Protein AF-A0A7W0GS66-F1 (afdb_monomer)

Secondary structure (DSSP, 8-state):
-PPPHHHHHHHHHHHHHH-GGGHHHHHHHHHHHHHHHHHTTSSSHHHHHHHHHHHHHHHHHHHTT----SS-HHHHHHHHHTTT--

Sequence (86 aa):
MGVPNGARERLLVEAAQSDPARFANLYEINFELVYAYVAGRVGDHATAEDVTSDVFKKALEKLAWFTWRGVPFAAWLLRIAAQHGG

Foldseek 3Di:
DDDDPQVVQVVLLVVCLVPVVSCVVVCVVQVVVQLVLQPVQDDDNVSSVVLSVVLSVVCSVCSNVDDDDPDGPNVVSVVSSVVVRD

Nearest PDB structures (foldseek):
  6dxo-assembly1_A  TM=9.348E-01  e=5.598E-04  Streptomyces venezuelae ATCC 10712
  8z6g-assembly1_B  TM=8.619E-01  e=3.377E-02  Pseudomonas aeruginosa
  4nqw-assembly1_A  TM=8.897E-01  e=5.599E-02  Mycobacterium tuberculosis
  2q1z-assembly2_C  TM=8.286E-01  e=3.572E-02  Cereibacter sphaeroides 2.4.1
  2z2s-assembly3_E  TM=8.395E-01  e=5.922E-02  Cereibacter sphaeroides 2.4.1

Structure (mmCIF, N/CA/C/O backbone):
data_AF-A0A7W0GS66-F1
#
_entry.id   AF-A0A7W0GS66-F1
#
loop_
_atom_site.group_PDB
_atom_site.id
_atom_site.type_symbol
_atom_site.label_atom_id
_atom_site.label_alt_id
_atom_site.label_comp_id
_atom_site.label_asym_id
_atom_site.label_entity_id
_atom_site.label_seq_id
_atom_site.pdbx_PDB_ins_code
_atom_site.Cartn_x
_atom_site.Cartn_y
_atom_site.Cartn_z
_atom_site.occupancy
_atom_site.B_iso_or_equiv
_atom_site.auth_seq_id
_atom_site.auth_comp_id
_atom_site.auth_asym_id
_atom_site.auth_atom_id
_atom_site.pdbx_PDB_model_num
ATOM 1 N N . MET A 1 1 ? -9.649 -6.718 -26.706 1.00 36.72 1 MET A N 1
ATOM 2 C CA . MET A 1 1 ? -9.162 -7.746 -25.762 1.00 36.72 1 MET A CA 1
ATOM 3 C C . MET A 1 1 ? -8.445 -7.001 -24.646 1.00 36.72 1 MET A C 1
ATOM 5 O O . MET A 1 1 ? -7.376 -6.461 -24.892 1.00 36.72 1 MET A O 1
ATOM 9 N N . GLY A 1 2 ? -9.099 -6.812 -23.496 1.00 43.72 2 GLY A N 1
ATOM 10 C CA . GLY A 1 2 ? -8.501 -6.094 -22.368 1.00 43.72 2 GLY A CA 1
ATOM 11 C C . GLY A 1 2 ? -7.310 -6.885 -21.848 1.00 43.72 2 GLY A C 1
ATOM 12 O O . GLY A 1 2 ? -7.423 -8.093 -21.651 1.00 43.72 2 GLY A O 1
ATOM 13 N N . VAL A 1 3 ? -6.165 -6.226 -21.694 1.00 46.12 3 VAL A N 1
ATOM 14 C CA . VAL A 1 3 ? -4.977 -6.821 -21.074 1.00 46.12 3 VAL A CA 1
ATOM 15 C C . VAL A 1 3 ? -5.427 -7.467 -19.756 1.00 46.12 3 VAL A C 1
ATOM 17 O O . VAL A 1 3 ? -6.130 -6.793 -18.997 1.00 46.12 3 VAL A O 1
ATOM 20 N N . PRO A 1 4 ? -5.101 -8.743 -19.473 1.00 51.97 4 PRO A N 1
ATOM 21 C CA . PRO A 1 4 ? -5.450 -9.346 -18.194 1.00 51.97 4 PRO A CA 1
ATOM 22 C C . PRO A 1 4 ? -4.979 -8.411 -17.080 1.00 51.97 4 PRO A C 1
ATOM 24 O O . PRO A 1 4 ? -3.816 -8.003 -17.090 1.00 51.97 4 PRO A O 1
ATOM 27 N N . ASN A 1 5 ? -5.869 -8.048 -16.152 1.00 65.44 5 ASN A N 1
ATOM 28 C CA . ASN A 1 5 ? -5.601 -7.033 -15.123 1.00 65.44 5 ASN A CA 1
ATOM 29 C C . ASN A 1 5 ? -4.269 -7.294 -14.381 1.00 65.44 5 ASN A C 1
ATOM 31 O O . ASN A 1 5 ? -3.523 -6.366 -14.079 1.00 65.44 5 ASN A O 1
ATOM 35 N N . GLY A 1 6 ? -3.906 -8.574 -14.215 1.00 73.81 6 GLY A N 1
ATOM 36 C CA . GLY A 1 6 ? -2.642 -9.004 -13.613 1.00 73.81 6 GLY A CA 1
ATOM 37 C C . GLY A 1 6 ? -1.371 -8.672 -14.411 1.00 73.81 6 GLY A C 1
ATOM 38 O O . GLY A 1 6 ? -0.336 -8.431 -13.804 1.00 73.81 6 GLY A O 1
ATOM 39 N N . ALA A 1 7 ? -1.411 -8.609 -15.747 1.00 81.69 7 ALA A N 1
ATOM 40 C CA . ALA A 1 7 ? -0.238 -8.233 -16.546 1.00 81.69 7 ALA A CA 1
ATOM 41 C C . ALA A 1 7 ? 0.081 -6.736 -16.401 1.00 81.69 7 ALA A C 1
ATOM 43 O O . ALA A 1 7 ? 1.241 -6.359 -16.262 1.00 81.69 7 ALA A O 1
ATOM 44 N N . ARG A 1 8 ? -0.956 -5.887 -16.366 1.00 87.25 8 ARG A N 1
ATOM 45 C CA . ARG A 1 8 ? -0.804 -4.450 -16.096 1.00 87.25 8 ARG A CA 1
ATOM 46 C C . ARG A 1 8 ? -0.350 -4.197 -14.659 1.00 87.25 8 ARG A C 1
ATOM 48 O O . ARG A 1 8 ? 0.566 -3.412 -14.451 1.00 87.25 8 ARG A O 1
ATOM 55 N N . GLU A 1 9 ? -0.959 -4.876 -13.687 1.00 89.06 9 GLU A N 1
ATOM 56 C CA . GLU A 1 9 ? -0.572 -4.785 -12.272 1.00 89.06 9 GLU A CA 1
ATOM 57 C C . GLU A 1 9 ? 0.894 -5.192 -12.068 1.00 89.06 9 GLU A C 1
ATOM 59 O O . GLU A 1 9 ? 1.648 -4.483 -11.406 1.00 89.06 9 GLU A O 1
ATOM 64 N N . ARG A 1 10 ? 1.340 -6.268 -12.724 1.00 91.69 10 ARG A N 1
ATOM 65 C CA . ARG A 1 10 ? 2.734 -6.716 -12.670 1.00 91.69 10 ARG A CA 1
ATOM 66 C C . ARG A 1 10 ? 3.720 -5.682 -13.218 1.00 91.69 10 ARG A C 1
ATOM 68 O O . ARG A 1 10 ? 4.740 -5.450 -12.583 1.00 91.69 10 ARG A O 1
ATOM 75 N N . LEU A 1 11 ? 3.407 -5.028 -14.339 1.00 93.50 11 LEU A N 1
ATOM 76 C CA . LEU A 1 11 ? 4.257 -3.962 -14.887 1.00 93.50 11 LEU A CA 1
ATOM 77 C C . LEU A 1 11 ? 4.380 -2.772 -13.928 1.00 93.50 11 LEU A C 1
ATOM 79 O O . LEU A 1 11 ? 5.457 -2.198 -13.800 1.00 93.50 11 LEU A O 1
ATOM 83 N N . LEU A 1 12 ? 3.297 -2.407 -13.236 1.00 94.38 12 LEU A N 1
ATOM 84 C CA . LEU A 1 12 ? 3.329 -1.341 -12.231 1.00 94.38 12 LEU A CA 1
ATOM 85 C C . LEU A 1 12 ? 4.203 -1.725 -11.032 1.00 94.38 12 LEU A C 1
ATOM 87 O O . LEU A 1 12 ? 4.968 -0.893 -10.550 1.00 94.38 12 LEU A O 1
ATOM 91 N N . VAL A 1 13 ? 4.132 -2.984 -10.593 1.00 95.00 13 VAL A N 1
ATOM 92 C CA . VAL A 1 13 ? 4.998 -3.531 -9.539 1.00 95.00 13 VAL A CA 1
ATOM 93 C C . VAL A 1 13 ? 6.466 -3.509 -9.959 1.00 95.00 13 VAL A C 1
ATOM 95 O O . VAL A 1 13 ? 7.283 -2.956 -9.232 1.00 95.00 13 VAL A O 1
ATOM 98 N N . GLU A 1 14 ? 6.809 -4.045 -11.130 1.00 94.94 14 GLU A N 1
ATOM 99 C CA . GLU A 1 14 ? 8.192 -4.084 -11.634 1.00 94.94 14 GLU A CA 1
ATOM 100 C C . GLU A 1 14 ? 8.769 -2.669 -11.823 1.00 94.94 14 GLU A C 1
ATOM 102 O O . GLU A 1 14 ? 9.923 -2.392 -11.479 1.00 94.94 14 GLU A O 1
ATOM 107 N N . ALA A 1 15 ? 7.943 -1.737 -12.304 1.00 95.75 15 ALA A N 1
ATOM 108 C CA . ALA A 1 15 ? 8.330 -0.341 -12.438 1.00 95.75 15 ALA A CA 1
ATOM 109 C C . ALA A 1 15 ? 8.581 0.311 -11.070 1.00 95.75 15 ALA A C 1
ATOM 111 O O . ALA A 1 15 ? 9.580 1.005 -10.906 1.00 95.75 15 ALA A O 1
ATOM 112 N N . ALA A 1 16 ? 7.722 0.059 -10.081 1.00 96.81 16 ALA A N 1
ATOM 113 C CA . ALA A 1 16 ? 7.876 0.586 -8.726 1.0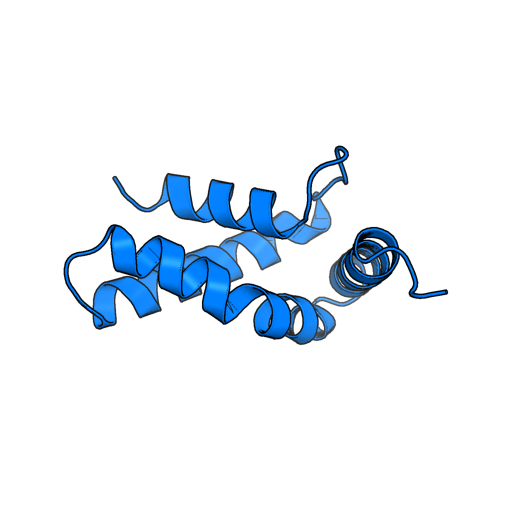0 96.81 16 ALA A CA 1
ATOM 114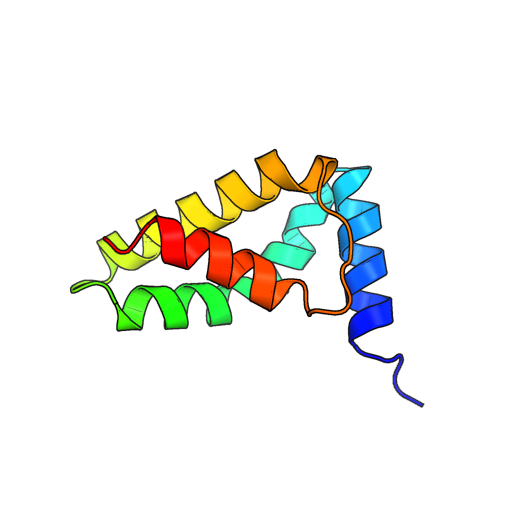 C C . ALA A 1 16 ? 9.017 -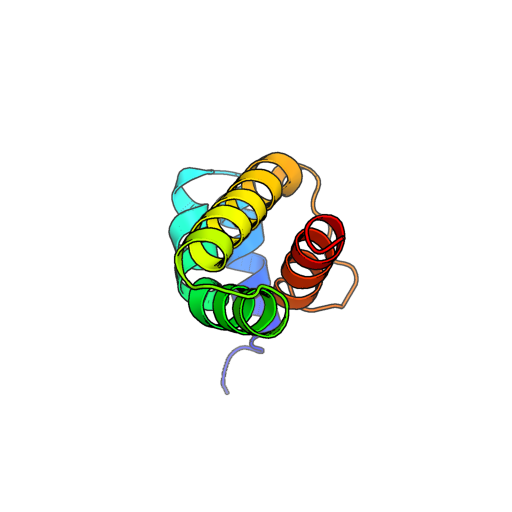0.080 -7.931 1.00 96.81 16 ALA A C 1
ATOM 116 O O . ALA A 1 16 ? 9.580 0.543 -7.036 1.00 96.81 16 ALA A O 1
ATOM 117 N N . GLN A 1 17 ? 9.405 -1.311 -8.278 1.00 96.12 17 GLN A N 1
ATOM 118 C CA . GLN A 1 17 ? 10.617 -1.955 -7.758 1.00 96.12 17 GLN A CA 1
ATOM 119 C C . GLN A 1 17 ? 11.898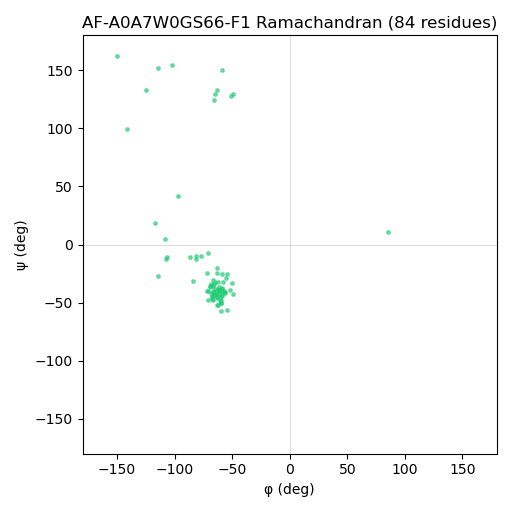 -1.282 -8.259 1.00 96.12 17 GLN A C 1
ATOM 121 O O . GLN A 1 17 ? 12.878 -1.210 -7.523 1.00 96.12 17 GLN A O 1
ATOM 126 N N . SER A 1 18 ? 11.889 -0.797 -9.502 1.00 95.75 18 SER A N 1
ATOM 127 C CA . SER A 1 18 ? 13.039 -0.113 -10.108 1.00 95.75 18 SER A CA 1
ATOM 128 C C . SER A 1 18 ? 13.097 1.374 -9.746 1.00 95.75 18 SER A C 1
ATOM 130 O O . SER A 1 18 ? 14.175 1.954 -9.664 1.00 95.75 18 SER A O 1
ATOM 132 N N . ASP A 1 19 ? 11.935 1.992 -9.545 1.00 96.50 19 ASP A N 1
ATOM 133 C CA . ASP A 1 19 ? 11.768 3.414 -9.268 1.00 96.50 19 ASP A CA 1
ATOM 134 C C . ASP A 1 19 ? 10.658 3.608 -8.218 1.00 96.50 19 ASP A C 1
ATOM 136 O O . ASP A 1 19 ? 9.471 3.598 -8.567 1.00 96.50 19 ASP A O 1
ATOM 140 N N . PRO A 1 20 ? 11.019 3.805 -6.934 1.00 93.94 20 PRO A N 1
ATOM 141 C CA . PRO A 1 20 ? 10.057 3.974 -5.847 1.00 93.94 20 PRO A CA 1
ATOM 142 C C . PRO A 1 20 ? 9.030 5.091 -6.076 1.00 93.94 20 PRO A C 1
ATOM 144 O O . PRO A 1 20 ? 7.918 5.003 -5.558 1.00 93.94 20 PRO A O 1
ATOM 147 N N . ALA A 1 21 ? 9.339 6.111 -6.888 1.00 95.31 21 ALA A N 1
ATOM 148 C CA . ALA A 1 21 ? 8.387 7.176 -7.210 1.00 95.31 21 ALA A CA 1
ATOM 149 C C . ALA A 1 21 ? 7.157 6.652 -7.974 1.00 95.31 21 ALA A C 1
ATOM 151 O O . ALA A 1 21 ? 6.073 7.230 -7.901 1.00 95.31 21 ALA A O 1
ATOM 152 N N . ARG A 1 22 ? 7.281 5.516 -8.671 1.00 96.44 22 ARG A N 1
ATOM 153 C CA . ARG A 1 22 ? 6.177 4.891 -9.418 1.00 96.44 22 ARG A CA 1
ATOM 154 C C . ARG A 1 22 ? 5.188 4.151 -8.534 1.00 96.44 22 ARG A C 1
ATOM 156 O O . ARG A 1 22 ? 4.110 3.799 -9.021 1.00 96.44 22 ARG A O 1
ATOM 163 N N . PHE A 1 23 ? 5.510 3.965 -7.253 1.00 96.62 23 PHE A N 1
ATOM 164 C CA . PHE A 1 23 ? 4.605 3.372 -6.275 1.00 96.62 23 PHE A CA 1
ATOM 165 C C . PHE A 1 23 ? 3.293 4.151 -6.128 1.00 96.62 23 PHE A C 1
ATOM 167 O O . PHE A 1 23 ? 2.275 3.546 -5.810 1.00 96.62 23 PHE A O 1
ATOM 174 N N . ALA A 1 24 ? 3.279 5.452 -6.440 1.00 95.81 24 ALA A N 1
ATOM 175 C CA . ALA A 1 24 ? 2.065 6.270 -6.435 1.00 95.81 24 ALA A CA 1
ATOM 176 C C . ALA A 1 24 ? 0.915 5.643 -7.252 1.00 95.81 24 ALA A C 1
ATOM 178 O O . ALA A 1 24 ? -0.216 5.604 -6.784 1.00 95.81 24 ALA A O 1
ATOM 179 N N . ASN A 1 25 ? 1.206 5.029 -8.406 1.00 95.06 25 ASN A N 1
ATOM 180 C CA . ASN A 1 25 ? 0.174 4.345 -9.197 1.00 95.06 25 ASN A CA 1
ATOM 181 C C . ASN A 1 25 ? -0.414 3.131 -8.462 1.00 95.06 25 ASN A C 1
ATOM 183 O O . ASN A 1 25 ? -1.607 2.855 -8.554 1.00 95.06 25 ASN A O 1
ATOM 187 N N . LEU A 1 26 ? 0.426 2.376 -7.745 1.00 95.88 26 LEU A N 1
ATOM 188 C CA . LEU A 1 26 ? -0.025 1.234 -6.946 1.00 95.88 26 LEU A CA 1
ATOM 189 C C . LEU A 1 26 ? -0.839 1.702 -5.740 1.00 95.88 26 LEU A C 1
ATOM 191 O O . LEU A 1 26 ? -1.820 1.048 -5.393 1.00 95.88 26 LEU A O 1
ATOM 195 N N . TYR A 1 27 ? -0.457 2.827 -5.136 1.00 96.19 27 TYR A N 1
ATOM 196 C CA . TYR A 1 27 ? -1.211 3.470 -4.068 1.00 96.19 27 TYR A CA 1
ATOM 197 C C . TYR A 1 27 ? -2.613 3.858 -4.545 1.00 96.19 27 TYR A C 1
ATOM 199 O O . TYR A 1 27 ? -3.591 3.358 -4.002 1.00 96.19 27 TYR A O 1
ATOM 207 N N . GLU A 1 28 ? -2.725 4.655 -5.610 1.00 95.31 28 GLU A N 1
ATOM 208 C CA . GLU A 1 28 ? -4.009 5.151 -6.131 1.00 95.31 28 GLU A CA 1
ATOM 209 C C . GLU A 1 28 ? -4.990 4.022 -6.473 1.00 95.31 28 GLU A C 1
ATOM 211 O O . GLU A 1 28 ? -6.173 4.102 -6.155 1.00 95.31 28 GLU A O 1
ATOM 216 N N . ILE A 1 29 ? -4.497 2.934 -7.075 1.00 95.38 29 ILE A N 1
ATOM 217 C CA . ILE A 1 29 ? -5.332 1.787 -7.463 1.00 95.38 29 ILE A CA 1
ATOM 218 C C . ILE A 1 29 ? -5.862 1.024 -6.241 1.00 95.38 29 ILE A C 1
ATOM 220 O O . ILE A 1 29 ? -6.955 0.462 -6.295 1.00 95.38 29 ILE A O 1
ATOM 224 N N . ASN A 1 30 ? -5.082 0.954 -5.160 1.00 96.62 30 ASN A N 1
ATOM 225 C CA . ASN A 1 30 ? -5.376 0.079 -4.025 1.00 96.62 30 ASN A CA 1
ATOM 226 C C . ASN A 1 30 ? -5.870 0.822 -2.778 1.00 96.62 30 ASN A C 1
ATOM 228 O O . ASN A 1 30 ? -6.321 0.158 -1.845 1.00 96.62 30 ASN A O 1
ATOM 232 N N . PHE A 1 31 ? -5.783 2.155 -2.740 1.00 96.88 31 PHE A N 1
ATOM 233 C CA . PHE A 1 31 ? -6.080 2.958 -1.554 1.00 96.88 31 PHE A CA 1
ATOM 234 C C . PHE A 1 31 ? -7.476 2.670 -1.005 1.00 96.88 31 PHE A C 1
ATOM 236 O O . PHE A 1 31 ? -7.593 2.215 0.127 1.00 96.88 31 PHE A O 1
ATOM 243 N N . GLU A 1 32 ? -8.509 2.819 -1.836 1.00 96.75 32 GLU A N 1
ATOM 244 C CA . GLU A 1 32 ? -9.909 2.594 -1.448 1.00 96.75 32 GLU A CA 1
ATOM 245 C C . GLU A 1 32 ? -10.143 1.190 -0.874 1.00 96.75 32 GLU A C 1
ATOM 247 O O . GLU A 1 32 ? -10.826 1.016 0.134 1.00 96.75 32 GLU A O 1
ATOM 252 N N . LEU A 1 33 ? -9.531 0.169 -1.483 1.00 96.50 33 LEU A N 1
ATOM 253 C CA . LEU A 1 33 ? -9.672 -1.217 -1.041 1.00 96.50 33 LEU A CA 1
ATOM 254 C C . LEU A 1 33 ? -9.033 -1.446 0.334 1.00 96.50 33 LEU A C 1
ATOM 256 O O . LEU A 1 33 ? -9.634 -2.084 1.201 1.00 96.50 33 LEU A O 1
ATOM 260 N N . VAL A 1 34 ? -7.801 -0.967 0.521 1.00 97.50 34 VAL A N 1
ATOM 261 C CA . VAL A 1 34 ? -7.069 -1.118 1.785 1.00 97.50 34 VAL A CA 1
ATOM 262 C C . VAL A 1 34 ? -7.752 -0.304 2.878 1.00 97.50 34 VAL A C 1
ATOM 264 O O . VAL A 1 34 ? -7.983 -0.834 3.964 1.00 97.50 34 VAL A O 1
ATOM 267 N N . TYR A 1 35 ? -8.143 0.932 2.572 1.00 96.75 35 TYR A N 1
ATOM 268 C CA . TYR A 1 35 ? -8.838 1.813 3.495 1.00 96.75 35 TYR A CA 1
ATOM 269 C C . TYR A 1 35 ? -10.161 1.200 3.964 1.00 96.75 35 TYR A C 1
ATOM 271 O O . TYR A 1 35 ? -10.376 1.060 5.164 1.00 96.75 35 TYR A O 1
ATOM 279 N N . ALA A 1 36 ? -11.012 0.726 3.047 1.00 96.25 36 ALA A N 1
ATOM 280 C CA . ALA A 1 36 ? -12.274 0.073 3.402 1.00 96.25 36 ALA A CA 1
ATOM 281 C C . ALA A 1 36 ? -12.061 -1.192 4.253 1.00 96.25 36 ALA A C 1
ATOM 283 O O . ALA A 1 36 ? -12.803 -1.449 5.204 1.00 96.25 36 ALA A O 1
ATOM 284 N N . TYR A 1 37 ? -11.025 -1.978 3.945 1.00 95.81 37 TYR A N 1
ATOM 285 C CA . TYR A 1 37 ? -10.660 -3.154 4.733 1.00 95.81 37 TYR A CA 1
ATOM 286 C C . TYR A 1 37 ? -10.236 -2.787 6.161 1.00 95.81 37 TYR A C 1
ATOM 288 O O . TYR A 1 37 ? -10.616 -3.477 7.111 1.00 95.81 37 TYR A O 1
ATOM 296 N N . VAL A 1 38 ? -9.439 -1.732 6.323 1.00 96.38 38 VAL A N 1
ATOM 297 C CA . VAL A 1 38 ? -8.973 -1.253 7.629 1.00 96.38 38 VAL A CA 1
ATOM 298 C C . VAL A 1 38 ? -10.123 -0.621 8.411 1.00 96.38 38 VAL A C 1
ATOM 300 O O . VAL A 1 38 ? -10.343 -1.001 9.557 1.00 96.38 38 VAL A O 1
ATOM 303 N N . ALA A 1 39 ? -10.901 0.267 7.790 1.00 95.75 39 ALA A N 1
ATOM 304 C CA . ALA A 1 39 ? -12.043 0.945 8.401 1.00 95.75 39 ALA A CA 1
ATOM 305 C C . ALA A 1 39 ? -13.100 -0.038 8.930 1.00 95.75 39 ALA A C 1
ATOM 307 O O . ALA A 1 39 ? -13.716 0.214 9.957 1.00 95.75 39 ALA A O 1
ATOM 308 N N . GLY A 1 40 ? -13.272 -1.199 8.287 1.00 95.06 40 GLY A N 1
ATOM 309 C CA . GLY A 1 40 ? -14.140 -2.266 8.797 1.00 95.06 40 GLY A CA 1
ATOM 310 C C . GLY A 1 40 ? -13.618 -2.999 10.044 1.00 95.06 40 GLY A C 1
ATOM 311 O O . GLY A 1 40 ? -14.329 -3.846 10.580 1.00 95.06 40 GLY A O 1
ATOM 312 N N . ARG A 1 41 ? -12.380 -2.735 10.485 1.00 93.12 41 ARG A N 1
ATOM 313 C CA . ARG A 1 41 ? -11.726 -3.379 11.644 1.00 93.12 41 ARG A CA 1
ATOM 314 C C . ARG A 1 41 ? -11.452 -2.432 12.799 1.00 93.12 41 ARG A C 1
ATOM 316 O O . ARG A 1 41 ? -11.362 -2.893 13.932 1.00 93.12 41 ARG A O 1
ATOM 323 N N . VAL A 1 42 ? -11.278 -1.149 12.515 1.00 92.38 42 VAL A N 1
ATOM 324 C CA . VAL A 1 42 ? -10.962 -0.133 13.521 1.00 92.38 42 VAL A CA 1
ATOM 325 C C . VAL A 1 42 ? -12.209 0.679 13.867 1.00 92.38 42 VAL A C 1
ATOM 327 O O . VAL A 1 42 ? -13.154 0.748 13.087 1.00 92.38 42 VAL A O 1
ATOM 330 N N . GLY A 1 43 ? -12.240 1.256 15.068 1.00 85.81 43 GLY A N 1
ATOM 331 C CA . GLY A 1 43 ? -13.438 1.911 15.605 1.00 85.81 43 GLY A CA 1
ATOM 332 C C . GLY A 1 43 ? -13.677 3.340 15.114 1.00 85.81 43 GLY A C 1
ATOM 333 O O . GLY A 1 43 ? -14.761 3.876 15.342 1.00 85.81 43 GLY A O 1
ATOM 334 N N . ASP A 1 44 ? -12.691 3.967 14.469 1.00 93.88 44 ASP A N 1
ATOM 335 C CA . ASP A 1 44 ? -12.756 5.367 14.055 1.00 93.88 44 ASP A CA 1
ATOM 336 C C . ASP A 1 44 ? -11.935 5.665 12.787 1.00 93.88 44 ASP A C 1
ATOM 338 O O . ASP A 1 44 ? -11.053 4.907 12.378 1.00 93.88 44 ASP A O 1
ATOM 342 N N . HIS A 1 45 ? -12.249 6.804 12.169 1.00 94.25 45 HIS A N 1
ATOM 343 C CA . HIS A 1 45 ? -11.673 7.255 10.903 1.00 94.25 45 HIS A CA 1
ATOM 344 C C . HIS A 1 45 ? -10.178 7.584 10.995 1.00 94.25 45 HIS A C 1
ATOM 346 O O . HIS A 1 45 ? -9.430 7.216 10.093 1.00 94.25 45 HIS A O 1
ATOM 352 N N . ALA A 1 46 ? -9.736 8.235 12.074 1.00 96.00 46 ALA A N 1
ATOM 353 C CA . ALA A 1 46 ? -8.349 8.675 12.213 1.00 96.00 46 ALA A CA 1
ATOM 354 C C . ALA A 1 46 ? -7.413 7.471 12.361 1.00 96.00 46 ALA A C 1
ATOM 356 O O . ALA A 1 46 ? -6.380 7.395 11.698 1.00 96.00 46 ALA A O 1
ATOM 357 N N . THR A 1 47 ? -7.824 6.474 13.148 1.00 95.25 47 THR A N 1
ATOM 358 C CA . THR A 1 47 ? -7.104 5.200 13.243 1.00 95.25 47 THR A CA 1
ATOM 359 C C . THR A 1 47 ? -7.063 4.488 11.888 1.00 95.25 47 THR A C 1
ATOM 361 O O . THR A 1 47 ? -6.050 3.885 11.534 1.00 95.25 47 THR A O 1
ATOM 364 N N . ALA A 1 48 ? -8.134 4.565 11.090 1.00 96.12 48 ALA A N 1
ATOM 365 C CA . ALA A 1 48 ? -8.156 3.939 9.769 1.00 96.12 48 ALA A CA 1
ATOM 366 C C . ALA A 1 48 ? -7.163 4.584 8.795 1.00 96.12 48 ALA A C 1
ATOM 368 O O . ALA A 1 48 ? -6.481 3.871 8.054 1.00 96.12 48 ALA A O 1
ATOM 369 N N . GLU A 1 49 ? -7.059 5.912 8.798 1.00 96.12 49 GLU A N 1
ATOM 370 C CA . GLU A 1 49 ? -6.098 6.655 7.975 1.00 96.12 49 GLU A CA 1
ATOM 371 C C . GLU A 1 49 ? -4.647 6.352 8.368 1.00 96.12 49 GLU A C 1
ATOM 373 O O . GLU A 1 49 ? -3.811 6.103 7.492 1.00 96.12 49 GLU A O 1
ATOM 378 N N . ASP A 1 50 ? -4.360 6.309 9.671 1.00 95.94 50 ASP A N 1
ATOM 379 C CA . ASP A 1 50 ? -3.025 6.013 10.199 1.00 95.94 50 ASP A CA 1
ATOM 380 C C . ASP A 1 50 ? -2.577 4.596 9.818 1.00 95.94 50 ASP A C 1
ATOM 382 O O . ASP A 1 50 ? -1.551 4.405 9.161 1.00 95.94 50 ASP A O 1
ATOM 386 N N . VAL A 1 51 ? -3.420 3.594 10.093 1.00 96.38 51 VAL A N 1
ATOM 387 C CA . VAL A 1 51 ? -3.137 2.196 9.736 1.00 96.38 51 VAL A CA 1
ATOM 388 C C . VAL A 1 51 ? -3.007 2.024 8.221 1.00 96.38 51 VAL A C 1
ATOM 390 O O . VAL A 1 51 ? -2.138 1.284 7.758 1.00 96.38 51 VAL A O 1
ATOM 393 N N . THR A 1 52 ? -3.829 2.708 7.421 1.00 97.25 52 THR A N 1
ATOM 394 C CA . THR A 1 52 ? -3.722 2.653 5.953 1.00 97.25 52 THR A CA 1
ATOM 395 C C . THR A 1 52 ? -2.383 3.216 5.479 1.00 97.25 52 THR A C 1
ATOM 397 O O . THR A 1 52 ? -1.700 2.581 4.669 1.00 97.25 52 THR A O 1
ATOM 400 N N . SER A 1 53 ? -1.964 4.360 6.021 1.00 96.94 53 SER A N 1
ATOM 401 C CA . SER A 1 53 ? -0.668 4.978 5.719 1.00 96.94 53 SER A CA 1
ATOM 402 C C . SER A 1 53 ? 0.494 4.043 6.061 1.00 96.94 53 SER A C 1
ATOM 404 O O . SER A 1 53 ? 1.396 3.833 5.245 1.00 96.94 53 SER A O 1
ATOM 406 N N . ASP A 1 54 ? 0.430 3.399 7.223 1.00 97.12 54 ASP A N 1
ATOM 407 C CA . ASP A 1 54 ? 1.412 2.421 7.686 1.00 97.12 54 ASP A CA 1
ATOM 408 C C . ASP A 1 54 ? 1.500 1.185 6.781 1.00 97.12 54 ASP A C 1
ATOM 410 O O . ASP A 1 54 ? 2.597 0.698 6.477 1.00 97.12 54 ASP A O 1
ATOM 414 N N . VAL A 1 55 ? 0.359 0.690 6.293 1.00 97.62 55 VAL A N 1
ATOM 415 C CA . VAL A 1 55 ? 0.308 -0.424 5.338 1.00 97.62 55 VAL A CA 1
ATOM 416 C C . VAL A 1 55 ? 1.044 -0.068 4.054 1.00 97.62 55 VAL A C 1
ATOM 418 O O . VAL A 1 55 ? 1.886 -0.849 3.603 1.00 97.62 55 VAL A O 1
ATOM 421 N N . PHE A 1 56 ? 0.770 1.102 3.474 1.00 97.75 56 PHE A N 1
ATOM 422 C CA . PHE A 1 56 ? 1.421 1.531 2.236 1.00 97.75 56 PHE A CA 1
ATOM 423 C C . PHE A 1 56 ? 2.903 1.844 2.429 1.00 97.75 56 PHE A C 1
ATOM 425 O O . PHE A 1 56 ? 3.710 1.488 1.569 1.00 97.75 56 PHE A O 1
ATOM 432 N N . LYS A 1 57 ? 3.291 2.410 3.575 1.00 97.44 57 LYS A N 1
ATOM 433 C CA . LYS A 1 57 ? 4.698 2.609 3.936 1.00 97.44 57 LYS A CA 1
ATOM 434 C C . LYS A 1 57 ? 5.451 1.278 3.998 1.00 97.44 57 LYS A C 1
ATOM 436 O O . LYS A 1 57 ? 6.472 1.116 3.332 1.00 97.44 57 LYS A O 1
ATOM 441 N N . LYS A 1 58 ? 4.916 0.282 4.712 1.00 96.94 58 LYS A N 1
ATOM 442 C CA . LYS A 1 58 ? 5.524 -1.059 4.782 1.00 96.94 58 LYS A CA 1
ATOM 443 C C . LYS A 1 58 ? 5.513 -1.781 3.443 1.00 96.94 58 LYS A C 1
ATOM 445 O O . LYS A 1 58 ? 6.425 -2.556 3.156 1.00 96.94 58 LY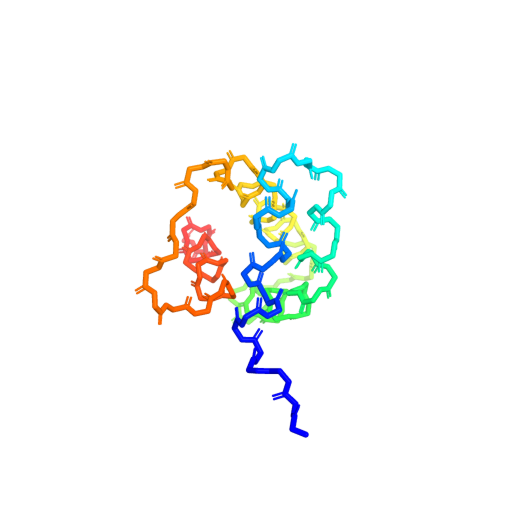S A O 1
ATOM 450 N N . ALA A 1 59 ? 4.482 -1.567 2.633 1.00 97.19 59 ALA A N 1
ATOM 451 C CA . ALA A 1 59 ? 4.426 -2.103 1.284 1.00 97.19 59 ALA A CA 1
ATOM 452 C C . ALA A 1 59 ? 5.558 -1.527 0.426 1.00 97.19 59 ALA A C 1
ATOM 454 O O . ALA A 1 59 ? 6.267 -2.301 -0.206 1.00 97.19 59 ALA A O 1
ATOM 455 N N . LEU A 1 60 ? 5.789 -0.213 0.466 1.00 96.88 60 LEU A N 1
ATOM 456 C CA . LEU A 1 60 ? 6.894 0.432 -0.241 1.00 96.88 60 LEU A CA 1
ATOM 457 C C . LEU A 1 60 ? 8.258 -0.116 0.208 1.00 96.88 60 LEU A C 1
ATOM 459 O O . LEU A 1 60 ? 9.062 -0.511 -0.632 1.00 96.88 60 LEU A O 1
ATOM 463 N N . GLU A 1 61 ? 8.490 -0.224 1.519 1.00 96.00 61 GLU A N 1
ATOM 464 C CA . GLU A 1 61 ? 9.730 -0.779 2.085 1.00 96.00 61 GLU A CA 1
ATOM 465 C C . GLU A 1 61 ? 9.981 -2.225 1.634 1.00 96.00 61 GLU A C 1
ATOM 467 O O . GLU A 1 61 ? 11.109 -2.602 1.325 1.00 96.00 61 GLU A O 1
ATOM 472 N N . LYS A 1 62 ? 8.931 -3.053 1.581 1.00 96.19 62 LYS A N 1
ATOM 473 C CA . LYS A 1 62 ? 9.037 -4.479 1.230 1.00 96.19 62 LYS A CA 1
ATOM 474 C C . LYS A 1 62 ? 8.969 -4.750 -0.269 1.00 96.19 62 LYS A C 1
ATOM 476 O O . LYS A 1 62 ? 9.240 -5.879 -0.686 1.00 96.19 62 LYS A O 1
ATOM 481 N N . LEU A 1 63 ? 8.605 -3.754 -1.072 1.00 96.31 63 LEU A N 1
ATOM 482 C CA . LEU A 1 63 ? 8.357 -3.914 -2.499 1.00 96.31 63 LEU A CA 1
ATOM 483 C C . LEU A 1 63 ? 9.586 -4.441 -3.240 1.00 96.31 63 LEU A C 1
ATOM 485 O O . LEU A 1 63 ? 9.441 -5.302 -4.104 1.00 96.31 63 LEU A O 1
ATOM 489 N N . ALA A 1 64 ? 10.786 -3.998 -2.855 1.00 92.69 64 ALA A N 1
ATOM 490 C CA . ALA A 1 64 ? 12.048 -4.423 -3.463 1.00 92.69 64 ALA A CA 1
ATOM 491 C C . ALA A 1 64 ? 12.253 -5.952 -3.449 1.00 92.69 64 ALA A C 1
ATOM 493 O O . ALA A 1 64 ? 12.885 -6.497 -4.349 1.00 92.69 64 ALA A O 1
ATOM 494 N N . TRP A 1 65 ? 11.681 -6.655 -2.464 1.00 92.56 65 TRP A N 1
ATOM 495 C CA . TRP A 1 65 ? 11.760 -8.119 -2.340 1.00 92.56 65 TRP A CA 1
ATOM 496 C C . TRP A 1 65 ? 10.438 -8.824 -2.648 1.00 92.56 65 TRP A C 1
ATOM 498 O O . TRP A 1 65 ? 10.320 -10.042 -2.481 1.00 92.56 65 TRP A O 1
ATOM 508 N N . PHE A 1 66 ? 9.417 -8.082 -3.075 1.00 93.81 66 PHE A N 1
ATOM 509 C CA . PHE A 1 66 ? 8.153 -8.671 -3.474 1.00 93.81 66 PHE A CA 1
ATOM 510 C C . PHE A 1 66 ? 8.360 -9.585 -4.687 1.00 93.81 66 PHE A C 1
ATOM 512 O O . PHE A 1 66 ? 9.001 -9.232 -5.674 1.00 93.81 66 PHE A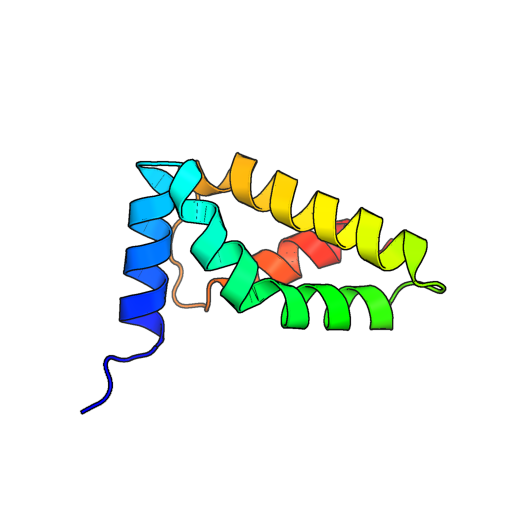 O 1
ATOM 519 N N . THR A 1 67 ? 7.797 -10.786 -4.619 1.00 89.19 67 THR A N 1
ATOM 520 C CA . THR A 1 67 ? 7.796 -11.736 -5.732 1.00 89.19 67 THR A CA 1
ATOM 521 C C . THR A 1 67 ? 6.365 -12.137 -6.019 1.00 89.19 67 THR A C 1
AT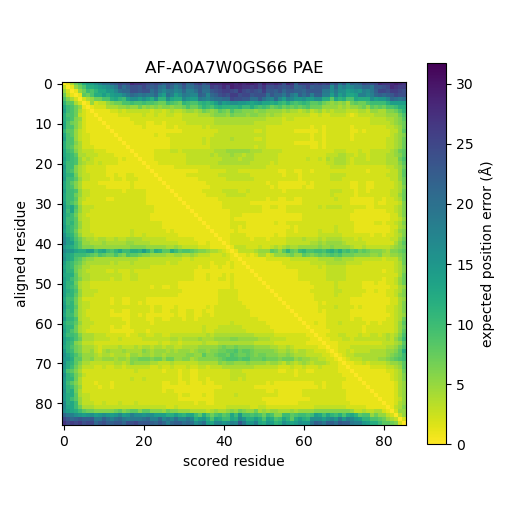OM 523 O O . THR A 1 67 ? 5.623 -12.499 -5.103 1.00 89.19 67 THR A O 1
ATOM 526 N N . TRP A 1 68 ? 5.989 -12.118 -7.294 1.00 87.81 68 TRP A N 1
ATOM 527 C CA . TRP A 1 68 ? 4.666 -12.553 -7.713 1.00 87.81 68 TRP A CA 1
ATOM 528 C C . TRP A 1 68 ? 4.482 -14.056 -7.472 1.00 87.81 68 TRP A C 1
ATOM 530 O O . TRP A 1 68 ? 5.257 -14.867 -7.973 1.00 87.81 68 TRP A O 1
ATOM 540 N N . ARG A 1 69 ? 3.438 -14.439 -6.726 1.00 86.88 69 ARG A N 1
ATOM 541 C CA . ARG A 1 69 ? 3.138 -15.847 -6.380 1.00 86.88 69 ARG A CA 1
ATOM 542 C C . ARG A 1 69 ? 1.806 -16.354 -6.939 1.00 86.88 69 ARG A C 1
ATOM 544 O O . ARG A 1 69 ? 1.266 -17.335 -6.447 1.00 86.88 69 ARG A O 1
ATOM 551 N N . GLY A 1 70 ? 1.263 -15.672 -7.947 1.00 86.25 70 GLY A N 1
ATOM 552 C CA . GLY A 1 70 ? -0.015 -16.038 -8.570 1.00 86.25 70 GLY A CA 1
ATOM 553 C C . GLY A 1 70 ? -1.249 -15.475 -7.859 1.00 86.25 70 GLY A C 1
ATOM 554 O O . GLY A 1 70 ? -2.362 -15.860 -8.194 1.00 86.25 70 GLY A O 1
ATOM 555 N N . VAL A 1 71 ? -1.061 -14.551 -6.914 1.00 88.75 71 VAL A N 1
ATOM 556 C CA . VAL A 1 71 ? -2.142 -13.798 -6.259 1.00 88.75 71 VAL A CA 1
ATOM 557 C C . VAL A 1 71 ? -2.050 -12.312 -6.624 1.00 88.75 71 VAL A C 1
ATOM 559 O O . VAL A 1 71 ? -0.937 -11.845 -6.879 1.00 88.75 71 VAL A O 1
ATOM 562 N N . PRO A 1 72 ? -3.177 -11.572 -6.642 1.00 91.31 72 PRO A N 1
ATOM 563 C CA . PRO A 1 72 ? -3.176 -10.134 -6.909 1.00 91.31 72 PRO A CA 1
ATOM 564 C C . PRO A 1 72 ? -2.316 -9.358 -5.909 1.00 91.31 72 PRO A C 1
ATOM 566 O O . PRO A 1 72 ? -2.229 -9.740 -4.737 1.00 91.31 72 PRO A O 1
ATOM 569 N N . PHE A 1 73 ? -1.747 -8.231 -6.336 1.00 93.81 73 PHE A N 1
ATOM 570 C CA . PHE A 1 73 ? -0.960 -7.364 -5.450 1.00 93.81 73 PHE A CA 1
ATOM 571 C C . PHE A 1 73 ? -1.792 -6.867 -4.258 1.00 93.81 73 PHE A C 1
ATOM 573 O O . PHE A 1 73 ? -1.325 -6.887 -3.118 1.00 93.81 73 PHE A O 1
ATOM 580 N N . ALA A 1 74 ? -3.068 -6.553 -4.497 1.00 94.00 74 ALA A N 1
ATOM 581 C CA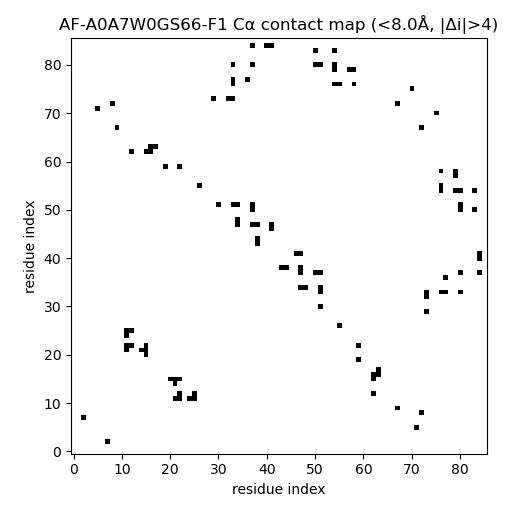 . ALA A 1 74 ? -4.044 -6.232 -3.458 1.00 94.00 74 ALA A CA 1
ATOM 582 C C . ALA A 1 74 ? -4.074 -7.260 -2.310 1.00 94.00 74 ALA A C 1
ATOM 584 O O . ALA A 1 74 ? -4.083 -6.885 -1.141 1.00 94.00 74 ALA A O 1
ATOM 585 N N . ALA A 1 75 ? -4.019 -8.564 -2.606 1.00 94.06 75 ALA A N 1
ATOM 586 C CA . ALA A 1 75 ? -4.043 -9.606 -1.574 1.00 94.06 75 ALA A CA 1
ATOM 587 C C . ALA A 1 75 ? -2.802 -9.555 -0.665 1.00 94.06 75 ALA A C 1
ATOM 589 O O . ALA A 1 75 ? -2.876 -9.858 0.528 1.00 94.06 75 ALA A O 1
ATOM 590 N N . TRP A 1 76 ? -1.657 -9.144 -1.212 1.00 95.69 76 TRP A N 1
ATOM 591 C CA . TRP A 1 76 ? -0.445 -8.921 -0.435 1.00 95.69 76 TRP A CA 1
ATOM 592 C C . TRP A 1 76 ? -0.553 -7.675 0.456 1.00 95.69 76 TRP A C 1
ATOM 594 O O . TRP A 1 76 ? -0.177 -7.752 1.626 1.00 95.69 76 TRP A O 1
ATOM 604 N N . LEU A 1 77 ? -1.148 -6.580 -0.033 1.00 96.44 77 LEU A N 1
ATOM 605 C CA . LEU A 1 77 ? -1.440 -5.396 0.789 1.00 96.44 77 LEU A CA 1
ATOM 606 C C . LEU A 1 77 ? -2.382 -5.731 1.951 1.00 96.44 77 LEU A C 1
ATOM 608 O O . LEU A 1 77 ? -2.096 -5.387 3.096 1.00 96.44 77 LEU A O 1
ATOM 612 N N . LEU A 1 78 ? -3.455 -6.485 1.694 1.00 95.31 78 LEU A N 1
ATOM 613 C CA . LEU A 1 78 ? -4.389 -6.917 2.739 1.00 95.31 78 LEU A CA 1
ATOM 614 C C . LEU A 1 78 ? -3.717 -7.817 3.786 1.00 95.31 78 LEU A C 1
ATOM 616 O O . LEU A 1 78 ? -4.050 -7.750 4.968 1.00 95.31 78 LEU A O 1
ATOM 620 N N . ARG A 1 79 ? -2.720 -8.619 3.391 1.00 94.88 79 ARG A N 1
ATOM 621 C CA . ARG A 1 79 ? -1.891 -9.385 4.334 1.00 94.88 79 ARG A CA 1
ATOM 622 C C . ARG A 1 79 ? -1.024 -8.479 5.212 1.00 94.88 79 ARG A C 1
ATOM 624 O O . ARG A 1 79 ? -0.778 -8.833 6.365 1.00 94.88 79 ARG A O 1
ATOM 631 N N . ILE A 1 80 ? -0.520 -7.360 4.690 1.00 95.38 80 ILE A N 1
ATOM 632 C CA . ILE A 1 80 ? 0.192 -6.357 5.497 1.00 95.38 80 ILE A CA 1
ATOM 633 C C . ILE A 1 80 ? -0.797 -5.698 6.463 1.00 95.38 80 ILE A C 1
ATOM 635 O O . ILE A 1 80 ? -0.524 -5.678 7.657 1.00 95.38 80 ILE A O 1
ATOM 639 N N . ALA A 1 81 ? -1.973 -5.277 5.990 1.00 95.19 81 ALA A N 1
ATOM 640 C CA . ALA A 1 81 ? -3.026 -4.697 6.830 1.00 95.19 81 ALA A CA 1
ATOM 641 C C . ALA A 1 81 ? -3.472 -5.636 7.961 1.00 95.19 81 ALA A C 1
ATOM 643 O O . ALA A 1 81 ? -3.637 -5.213 9.101 1.00 95.19 81 ALA A O 1
ATOM 644 N N . ALA A 1 82 ? -3.585 -6.937 7.687 1.00 92.44 82 ALA A N 1
ATOM 645 C CA . ALA A 1 82 ? -3.916 -7.938 8.697 1.00 92.44 82 ALA A CA 1
ATOM 646 C C . ALA A 1 82 ? -2.866 -8.074 9.820 1.00 92.44 82 ALA A C 1
ATOM 648 O O . ALA A 1 82 ? -3.199 -8.586 10.881 1.00 92.44 82 ALA A O 1
ATOM 649 N N . GLN A 1 83 ? -1.618 -7.627 9.617 1.00 87.88 83 GLN A N 1
ATOM 650 C CA . GLN A 1 83 ? -0.579 -7.623 10.661 1.00 87.88 83 GLN A CA 1
ATOM 651 C C . GLN A 1 83 ? -0.689 -6.420 11.616 1.00 87.88 83 GLN A C 1
ATOM 653 O O . GLN A 1 83 ? 0.024 -6.399 12.613 1.00 87.88 83 GLN A O 1
ATOM 658 N N . HIS A 1 84 ? -1.536 -5.429 11.312 1.00 71.19 84 HIS A N 1
ATOM 659 C CA . HIS A 1 84 ? -1.702 -4.197 12.098 1.00 71.19 84 HIS A CA 1
ATOM 660 C C . HIS A 1 84 ? -3.014 -4.116 12.892 1.00 71.19 84 HIS A C 1
ATOM 662 O O . HIS A 1 84 ? -3.145 -3.240 13.734 1.00 71.19 84 HIS A O 1
ATOM 668 N N . GLY A 1 85 ? -3.988 -4.989 12.625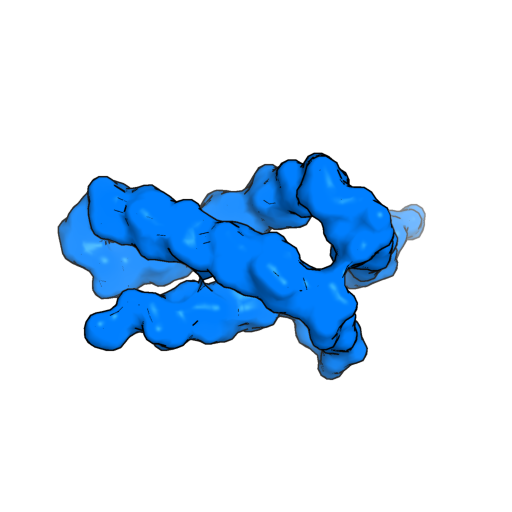 1.00 54.12 85 GLY A N 1
ATOM 669 C CA . GLY A 1 85 ? -5.325 -4.931 13.234 1.00 54.12 85 GLY A CA 1
ATOM 670 C C . GLY A 1 85 ? -5.515 -5.842 14.449 1.00 54.12 85 GLY A C 1
ATOM 671 O O . GLY A 1 85 ? -6.540 -6.519 14.508 1.00 54.12 85 GLY A O 1
ATOM 672 N N . GLY A 1 86 ? -4.522 -5.924 15.340 1.00 45.50 86 GLY A N 1
ATOM 673 C CA . GLY A 1 86 ? -4.564 -6.720 16.575 1.00 45.50 86 GLY A CA 1
ATOM 674 C C . GLY A 1 86 ? -4.549 -5.851 17.819 1.00 45.50 86 GLY A C 1
ATOM 675 O O . GLY A 1 86 ? -3.790 -4.859 17.806 1.00 45.50 86 GLY A O 1
#

Mean predicted aligned error: 4.33 Å

Solvent-accessible surface area (backbone atoms only — not comparable to full-atom values): 5110 Å² total; per-residue (Å²): 134,80,75,57,69,64,62,59,51,46,53,50,49,56,46,21,50,78,36,67,80,48,38,57,63,59,45,69,75,40,44,68,60,49,37,53,59,40,43,76,72,43,96,45,69,68,62,18,54,52,54,40,53,51,33,53,52,52,45,60,72,46,39,74,74,63,71,91,80,89,64,62,70,65,61,54,52,50,55,50,45,64,75,67,77,123

pLDDT: mean 90.19, std 13.26, range [36.72, 97.75]

Radius of gyration: 13.12 Å; Cα contacts (8 Å, |Δi|>4): 59; chains: 1; bounding box: 27×25×42 Å